Protein AF-A0A5S3SA05-F1 (afdb_monomer)

Solvent-accessible surface area (backbone atoms only — not comparable to full-atom values): 7634 Å² total; per-residue (Å²): 113,67,65,76,42,22,39,73,55,54,68,74,44,76,98,72,87,87,80,88,58,98,40,48,72,53,32,46,53,50,32,75,77,36,85,98,54,78,54,80,60,55,64,68,61,34,48,77,72,74,44,82,80,89,75,78,87,54,50,74,56,88,89,75,81,85,89,84,82,88,87,70,98,61,91,76,93,72,65,88,89,54,94,79,84,87,87,84,88,86,86,71,66,99,53,92,62,35,69,58,63,67,50,49,73,80,71,113

Secondary structure (DSSP, 8-state):
-HHHHTHHHHTTSSS------SSHHHHHHHHHHSTT----S-HHHHHHTT---S-----S-S----------SSPPP--TTS-----------SSTTHHHHHHHTTT-

pLDDT: mean 91.67, std 4.03, range [65.5, 97.19]

Structure (mmCIF, N/CA/C/O backbone):
data_AF-A0A5S3SA05-F1
#
_entry.id   AF-A0A5S3SA05-F1
#
loop_
_atom_site.group_PDB
_atom_site.id
_atom_site.type_symbol
_atom_site.label_atom_id
_atom_site.label_alt_id
_atom_site.label_comp_id
_atom_site.label_asym_id
_atom_site.label_entity_id
_atom_site.label_seq_id
_atom_site.pdbx_PDB_ins_code
_atom_site.Cartn_x
_atom_site.Cartn_y
_atom_site.Cartn_z
_atom_site.occupancy
_atom_site.B_iso_or_equiv
_atom_site.auth_seq_id
_atom_site.auth_comp_id
_atom_site.auth_asym_id
_atom_site.auth_atom_id
_atom_site.pdbx_PDB_model_num
ATOM 1 N N . GLN A 1 1 ? 12.121 -4.616 -0.022 1.00 76.06 1 GLN A N 1
ATOM 2 C CA . GLN A 1 1 ? 10.777 -5.237 -0.148 1.00 76.06 1 GLN A CA 1
ATOM 3 C C . GLN A 1 1 ? 10.407 -5.616 -1.593 1.00 76.06 1 GLN A C 1
ATOM 5 O O . GLN A 1 1 ? 9.980 -6.753 -1.771 1.00 76.06 1 GLN A O 1
ATOM 10 N N . PRO A 1 2 ? 10.581 -4.757 -2.625 1.00 86.69 2 PRO A N 1
ATOM 11 C CA . PRO A 1 2 ? 10.122 -5.059 -3.993 1.00 86.69 2 PRO A CA 1
ATOM 12 C C . PRO A 1 2 ? 10.722 -6.333 -4.608 1.00 86.69 2 PRO A C 1
ATOM 14 O O . PRO A 1 2 ? 9.983 -7.120 -5.190 1.00 86.69 2 PRO A O 1
ATOM 17 N N . PHE A 1 3 ? 12.020 -6.592 -4.400 1.00 89.94 3 PHE A N 1
ATOM 18 C CA . PHE A 1 3 ? 12.685 -7.810 -4.887 1.00 89.94 3 PHE A CA 1
ATOM 19 C C . PHE A 1 3 ? 12.030 -9.098 -4.373 1.00 89.94 3 PHE A C 1
ATOM 21 O O . PHE A 1 3 ? 11.737 -9.998 -5.152 1.00 89.94 3 PHE A O 1
ATOM 28 N N . ALA A 1 4 ? 11.716 -9.167 -3.076 1.00 89.75 4 ALA A N 1
ATOM 29 C CA . ALA A 1 4 ? 11.037 -10.325 -2.491 1.00 89.75 4 ALA A CA 1
ATOM 30 C C . ALA A 1 4 ? 9.601 -10.482 -3.017 1.00 89.75 4 ALA A C 1
ATOM 32 O O . ALA A 1 4 ? 9.126 -11.599 -3.210 1.00 89.75 4 ALA A O 1
ATOM 33 N N . GLN A 1 5 ? 8.913 -9.367 -3.281 1.00 90.50 5 GLN A N 1
ATOM 34 C CA . GLN A 1 5 ? 7.568 -9.395 -3.852 1.00 90.50 5 GLN A CA 1
ATOM 35 C C . GLN A 1 5 ? 7.556 -9.767 -5.335 1.00 90.50 5 GLN A C 1
ATOM 37 O O . GLN A 1 5 ? 6.519 -10.224 -5.791 1.00 90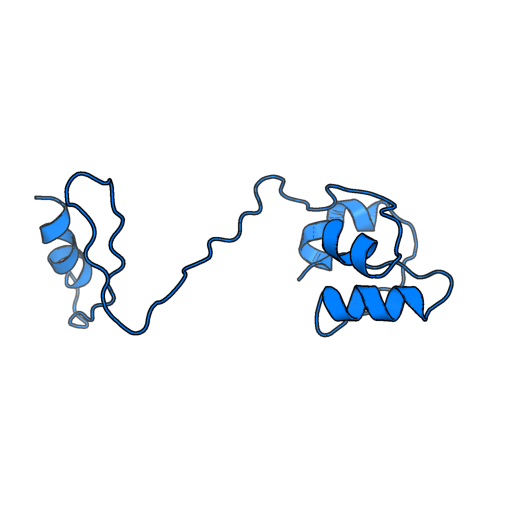.50 5 GLN A O 1
ATOM 42 N N . CYS A 1 6 ? 8.658 -9.612 -6.071 1.00 92.69 6 CYS A N 1
ATOM 4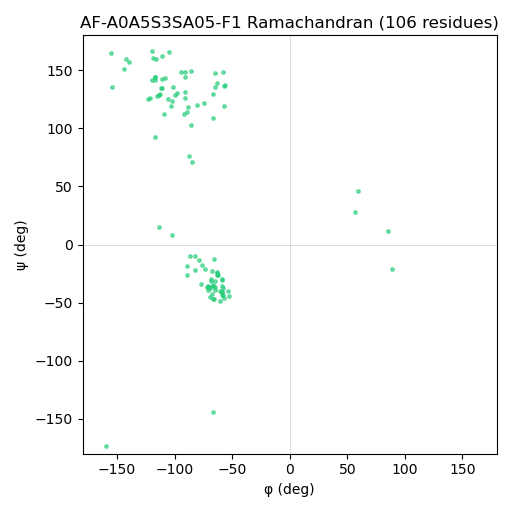3 C CA . CYS A 1 6 ? 8.748 -9.918 -7.507 1.00 92.69 6 CYS A CA 1
ATOM 44 C C . CYS A 1 6 ? 9.691 -11.095 -7.809 1.00 92.69 6 CYS A C 1
ATOM 46 O O . CYS A 1 6 ? 10.105 -11.287 -8.951 1.00 92.69 6 CYS A O 1
ATOM 48 N N . SER A 1 7 ? 10.063 -11.879 -6.794 1.00 92.56 7 SER A N 1
ATOM 49 C CA . SER A 1 7 ? 11.144 -12.864 -6.897 1.00 92.56 7 SER A CA 1
ATOM 50 C C . SER A 1 7 ? 10.926 -13.923 -7.978 1.00 92.56 7 SER A C 1
ATOM 52 O O . SER A 1 7 ? 11.888 -14.289 -8.643 1.00 92.56 7 SER A O 1
ATOM 54 N N . ARG A 1 8 ? 9.686 -14.379 -8.217 1.00 92.44 8 ARG A N 1
ATOM 55 C CA . ARG A 1 8 ? 9.401 -15.388 -9.257 1.00 92.44 8 ARG A CA 1
ATOM 56 C C . ARG A 1 8 ? 9.688 -14.865 -10.659 1.00 92.44 8 ARG A C 1
ATOM 58 O O . ARG A 1 8 ? 10.141 -15.616 -11.511 1.00 92.44 8 ARG A O 1
ATOM 65 N N . PHE A 1 9 ? 9.407 -13.585 -10.895 1.00 92.62 9 PHE A N 1
ATOM 66 C CA . PHE A 1 9 ? 9.723 -12.941 -12.163 1.00 92.62 9 PHE A CA 1
ATOM 67 C C . PHE A 1 9 ? 11.237 -12.783 -12.328 1.00 92.62 9 PHE A C 1
ATOM 69 O O . PHE A 1 9 ? 11.774 -13.117 -13.377 1.00 92.62 9 PHE A O 1
ATOM 76 N N . LEU A 1 10 ? 11.924 -12.337 -11.272 1.00 92.06 10 LEU A N 1
ATOM 77 C CA . LEU A 1 10 ? 13.369 -12.100 -11.296 1.00 92.06 10 LEU A CA 1
ATOM 78 C C . LEU A 1 10 ? 14.185 -13.384 -11.463 1.00 92.06 10 LEU A C 1
ATOM 80 O O . LEU A 1 10 ? 15.178 -13.363 -12.170 1.00 92.06 10 LEU A O 1
ATOM 84 N N . GLN A 1 11 ? 13.746 -14.503 -10.884 1.00 90.50 11 GLN A N 1
ATOM 85 C CA . GLN A 1 11 ? 14.381 -15.815 -11.077 1.00 90.50 11 GLN A CA 1
ATOM 86 C C . GLN A 1 11 ? 14.320 -16.318 -12.526 1.00 90.50 11 GLN A C 1
ATOM 88 O O . GLN A 1 11 ? 15.123 -17.161 -12.909 1.00 90.50 11 GLN A O 1
ATOM 93 N N . GLY A 1 12 ? 13.344 -15.850 -13.314 1.00 89.62 12 GLY A N 1
ATOM 94 C CA . GLY A 1 12 ? 13.240 -16.178 -14.737 1.00 89.62 12 GLY A CA 1
ATOM 95 C C . GLY A 1 12 ? 14.139 -15.318 -15.628 1.00 89.62 12 GLY A C 1
ATOM 96 O O . GLY A 1 12 ? 14.261 -15.594 -16.819 1.00 89.62 12 GLY A O 1
ATOM 97 N N . LEU A 1 13 ? 14.744 -14.273 -15.067 1.00 87.06 13 LEU A N 1
ATOM 98 C CA . LEU A 1 13 ? 15.786 -13.488 -15.710 1.00 87.06 13 LEU A CA 1
ATOM 99 C C . LEU A 1 13 ? 17.135 -14.112 -15.322 1.00 87.06 13 LEU A C 1
ATOM 101 O O . LEU A 1 13 ? 17.245 -14.719 -14.262 1.00 87.06 13 LEU A O 1
ATOM 105 N N . GLY A 1 14 ? 18.126 -14.041 -16.213 1.00 85.12 14 GLY A N 1
ATOM 106 C CA . GLY A 1 14 ? 19.446 -14.643 -15.998 1.00 85.12 14 GLY A CA 1
ATOM 107 C C . GLY A 1 14 ? 20.235 -13.973 -14.868 1.00 85.12 14 GLY A C 1
ATOM 108 O O . GLY A 1 14 ? 19.680 -13.524 -13.869 1.00 85.12 14 GLY A O 1
ATOM 109 N N . GLU A 1 15 ? 21.554 -13.870 -15.015 1.00 85.19 15 GLU A N 1
ATOM 110 C CA . GLU A 1 15 ? 22.350 -13.161 -14.013 1.00 85.19 15 GLU A CA 1
ATOM 111 C C . GLU A 1 15 ? 22.018 -11.662 -14.012 1.00 85.19 15 GLU A C 1
ATOM 113 O O . GLU A 1 15 ? 22.341 -10.927 -14.945 1.00 85.19 15 GLU A O 1
ATOM 118 N N . LEU A 1 16 ? 21.335 -11.223 -12.953 1.00 88.19 16 LEU A N 1
ATOM 119 C CA . LEU A 1 16 ? 21.013 -9.830 -12.679 1.00 88.19 16 LEU A CA 1
ATOM 120 C C . LEU A 1 16 ? 21.792 -9.349 -11.460 1.00 88.19 16 LEU A C 1
ATOM 122 O O . LEU A 1 16 ? 21.789 -9.992 -10.409 1.00 88.19 16 LEU A O 1
ATOM 126 N N . GLN A 1 17 ? 22.379 -8.162 -11.565 1.00 89.31 17 GLN A N 1
ATOM 127 C CA . GLN A 1 17 ? 22.880 -7.449 -10.400 1.00 89.31 17 GLN A CA 1
ATOM 128 C C . GLN A 1 17 ? 21.712 -6.739 -9.707 1.00 89.31 17 GLN A C 1
ATOM 130 O O . GLN A 1 17 ? 21.037 -5.898 -10.298 1.00 89.31 17 GLN A O 1
ATOM 135 N N . HIS A 1 18 ? 21.459 -7.080 -8.444 1.00 89.88 18 HIS A N 1
ATOM 136 C CA . HIS A 1 18 ? 20.458 -6.387 -7.639 1.00 89.88 18 HIS A CA 1
ATOM 137 C C . HIS A 1 18 ? 21.083 -5.191 -6.924 1.00 89.88 18 HIS A C 1
ATOM 139 O O . HIS A 1 18 ? 21.940 -5.361 -6.059 1.00 89.88 18 HIS A O 1
ATOM 145 N N . GLU A 1 19 ? 20.594 -3.995 -7.233 1.00 90.00 19 GLU A N 1
ATOM 146 C CA . GLU A 1 19 ? 20.954 -2.770 -6.527 1.00 90.00 19 GLU A CA 1
ATOM 147 C C . GLU A 1 19 ? 19.798 -2.320 -5.627 1.00 90.00 19 GLU A C 1
ATOM 149 O O . GLU A 1 19 ? 18.648 -2.197 -6.054 1.00 90.00 19 GLU A O 1
ATOM 154 N N . THR A 1 20 ? 20.079 -2.131 -4.339 1.00 87.62 20 THR A N 1
ATOM 155 C CA . THR A 1 20 ? 19.078 -1.689 -3.364 1.00 87.62 20 THR A CA 1
ATOM 156 C C . THR A 1 20 ? 19.061 -0.173 -3.260 1.00 87.62 20 THR A C 1
ATOM 158 O O . THR A 1 20 ? 20.097 0.437 -3.024 1.00 87.62 20 THR A O 1
ATOM 161 N N . CYS A 1 21 ? 17.870 0.419 -3.337 1.00 88.44 21 CYS A N 1
ATOM 162 C CA . CYS A 1 21 ? 17.660 1.856 -3.170 1.00 88.44 21 CYS A CA 1
ATOM 163 C C . CYS A 1 21 ? 16.748 2.141 -1.969 1.00 88.44 21 CYS A C 1
ATOM 165 O O . CYS A 1 21 ? 15.941 1.293 -1.575 1.00 88.44 21 CYS A O 1
ATOM 167 N N . ASP A 1 22 ? 16.800 3.373 -1.457 1.00 87.88 22 ASP A N 1
ATOM 168 C CA . ASP A 1 22 ? 15.982 3.818 -0.316 1.00 87.88 22 ASP A CA 1
ATOM 169 C C . ASP A 1 22 ? 14.467 3.769 -0.578 1.00 87.88 22 ASP A C 1
ATOM 171 O O . ASP A 1 22 ? 13.661 3.651 0.344 1.00 87.88 22 ASP A O 1
ATOM 175 N N . SER A 1 23 ? 14.045 3.879 -1.841 1.00 89.25 23 SER A N 1
ATOM 176 C CA . SER A 1 23 ? 12.638 3.869 -2.237 1.00 89.25 23 SER A CA 1
ATOM 177 C C . SER A 1 23 ? 12.463 3.413 -3.686 1.00 89.25 23 SER A C 1
ATOM 179 O O . SER A 1 23 ? 13.396 3.428 -4.488 1.00 89.25 23 SER A O 1
ATOM 181 N N . THR A 1 24 ? 11.233 3.063 -4.065 1.00 87.81 24 THR A N 1
ATOM 182 C CA . THR A 1 24 ? 10.902 2.792 -5.475 1.00 87.81 24 THR A CA 1
ATOM 183 C C . THR A 1 24 ? 11.046 4.043 -6.345 1.00 87.81 24 THR A C 1
ATOM 185 O O . THR A 1 24 ? 11.426 3.939 -7.505 1.00 87.81 24 THR A O 1
ATOM 188 N N . SER A 1 25 ? 10.804 5.234 -5.792 1.00 89.12 25 SER A N 1
ATOM 189 C CA . SER A 1 25 ? 10.988 6.503 -6.504 1.00 89.12 25 SER A CA 1
ATOM 190 C C . SER A 1 25 ? 12.461 6.827 -6.767 1.00 89.12 25 SER A C 1
ATOM 192 O O . SER A 1 25 ? 12.777 7.354 -7.831 1.00 89.12 25 SER A O 1
ATOM 194 N N . SER A 1 26 ? 13.367 6.517 -5.833 1.00 91.50 26 SER A N 1
ATOM 195 C CA . SER A 1 26 ? 14.810 6.694 -6.054 1.00 91.50 26 SER A CA 1
ATOM 196 C C . SER A 1 26 ? 15.359 5.672 -7.046 1.00 91.50 26 SER A C 1
ATOM 198 O O . SER A 1 26 ? 16.157 6.052 -7.897 1.00 91.50 26 SER A O 1
ATOM 200 N N . ALA A 1 27 ? 14.852 4.434 -7.031 1.00 93.31 27 ALA A N 1
ATOM 201 C CA . ALA A 1 27 ? 15.189 3.433 -8.045 1.00 93.31 27 ALA A CA 1
ATOM 202 C C . ALA A 1 27 ? 14.828 3.902 -9.468 1.00 93.31 27 ALA A C 1
ATOM 204 O O . ALA A 1 27 ? 15.635 3.771 -10.380 1.00 93.31 27 ALA A O 1
ATOM 205 N N . LEU A 1 28 ? 13.648 4.510 -9.661 1.00 94.56 28 LEU A N 1
ATOM 206 C CA . LEU A 1 28 ? 13.253 5.064 -10.965 1.00 94.56 28 LEU A CA 1
ATOM 207 C C . LEU A 1 28 ? 14.206 6.170 -11.448 1.00 94.56 28 LEU A C 1
ATOM 209 O O . LEU A 1 28 ? 14.527 6.221 -12.627 1.00 94.56 28 LEU A O 1
ATOM 213 N N . LYS A 1 29 ? 14.673 7.046 -10.551 1.00 92.25 29 LYS A N 1
ATOM 214 C CA . LYS A 1 29 ? 15.647 8.091 -10.909 1.00 92.25 29 LYS A CA 1
ATOM 215 C C . LYS A 1 29 ? 17.004 7.501 -11.285 1.00 92.25 29 LYS A C 1
ATOM 217 O O . LYS A 1 29 ? 17.545 7.854 -12.322 1.00 92.25 29 LYS A O 1
ATOM 222 N N . SER A 1 30 ? 17.508 6.567 -10.481 1.00 92.44 30 SER A N 1
ATOM 223 C CA . SER A 1 30 ? 18.770 5.871 -10.757 1.00 92.44 30 SER A CA 1
ATOM 224 C C . SER A 1 30 ? 18.740 5.153 -12.113 1.00 92.44 30 SER A C 1
ATOM 226 O O . SER A 1 30 ? 19.715 5.218 -12.863 1.00 92.44 30 SER A O 1
ATOM 228 N N . ALA A 1 31 ? 17.592 4.574 -12.486 1.00 93.44 31 ALA A N 1
ATOM 229 C CA . ALA A 1 31 ? 17.435 3.904 -13.772 1.00 93.44 31 ALA A CA 1
ATOM 230 C C . ALA A 1 31 ? 17.494 4.838 -14.997 1.00 93.44 31 ALA A C 1
ATOM 232 O O . ALA A 1 31 ? 17.799 4.383 -16.095 1.00 93.44 31 ALA A O 1
ATOM 233 N N . LEU A 1 32 ? 17.216 6.136 -14.833 1.00 92.50 32 LEU A N 1
ATOM 234 C CA . LEU A 1 32 ? 17.370 7.126 -15.909 1.00 92.50 32 LEU A CA 1
ATOM 235 C C . LEU A 1 32 ? 18.831 7.514 -16.137 1.00 92.50 32 LEU A C 1
ATOM 237 O O . LEU A 1 32 ? 19.224 7.820 -17.259 1.00 92.50 32 LEU A O 1
ATOM 241 N N . GLU A 1 33 ? 19.619 7.535 -15.067 1.00 92.00 33 GLU A N 1
ATOM 242 C CA . GLU A 1 33 ? 21.009 7.995 -15.085 1.00 92.00 33 GLU A CA 1
ATOM 243 C C . GLU A 1 33 ? 21.991 6.859 -15.399 1.00 92.00 33 GLU A C 1
ATOM 245 O O . GLU A 1 33 ? 23.123 7.112 -15.810 1.00 92.00 33 GLU A O 1
ATOM 250 N N . THR A 1 34 ? 21.553 5.606 -15.245 1.00 92.38 34 THR A N 1
ATOM 251 C CA . THR A 1 34 ? 22.402 4.419 -15.375 1.00 92.38 34 THR A CA 1
ATOM 252 C C . THR A 1 34 ? 22.058 3.636 -16.645 1.00 92.38 34 THR A C 1
ATOM 254 O O . THR A 1 34 ? 20.985 3.029 -16.723 1.00 92.38 34 THR A O 1
ATOM 257 N N . PRO A 1 35 ? 22.954 3.582 -17.646 1.00 91.00 35 PRO A N 1
ATOM 258 C CA . PRO A 1 35 ? 22.750 2.757 -18.834 1.00 91.00 35 PRO A CA 1
ATOM 259 C C . PRO A 1 35 ? 22.571 1.272 -18.487 1.00 91.00 35 PRO A C 1
ATOM 261 O O . PRO A 1 35 ? 23.179 0.772 -17.545 1.00 91.00 35 PRO A O 1
ATOM 264 N N . ASN A 1 36 ? 21.775 0.552 -19.285 1.00 90.62 36 ASN A N 1
ATOM 265 C CA . ASN A 1 36 ? 21.496 -0.885 -19.116 1.00 90.62 36 ASN A CA 1
ATOM 266 C C . ASN A 1 36 ? 20.917 -1.271 -17.744 1.00 90.62 36 ASN A C 1
ATOM 268 O O . ASN A 1 36 ? 21.090 -2.401 -17.289 1.00 90.62 36 ASN A O 1
ATOM 272 N N . SER A 1 37 ? 20.212 -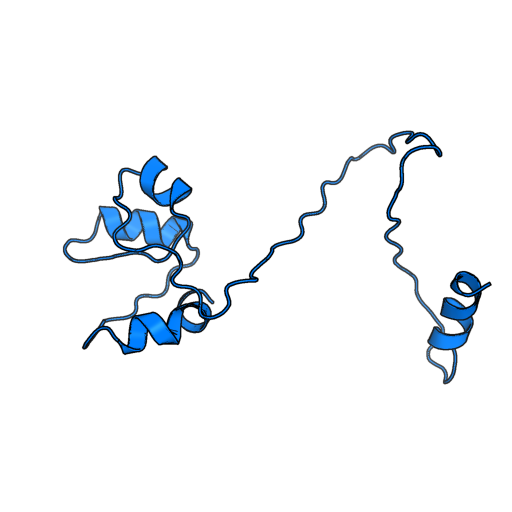0.348 -17.093 1.00 93.69 37 SER A N 1
ATOM 273 C CA . SER A 1 37 ? 19.541 -0.596 -15.823 1.00 93.69 37 SER A CA 1
ATOM 274 C C . SER A 1 37 ? 18.018 -0.589 -15.978 1.00 93.69 37 SER A C 1
ATOM 276 O O . SER A 1 37 ? 17.461 -0.114 -16.969 1.00 93.69 37 SER A O 1
ATOM 278 N N . ALA A 1 38 ? 17.331 -1.153 -14.988 1.00 93.69 38 ALA A N 1
ATOM 279 C CA . ALA A 1 38 ? 15.880 -1.130 -14.895 1.00 93.69 38 ALA A CA 1
ATOM 280 C C . ALA A 1 38 ? 15.458 -1.015 -13.430 1.00 93.69 38 ALA A C 1
ATOM 282 O O . ALA A 1 38 ? 16.139 -1.504 -12.529 1.00 93.69 38 ALA A O 1
ATOM 283 N N . ALA A 1 39 ? 14.295 -0.413 -13.194 1.00 95.12 39 ALA A N 1
ATOM 284 C CA . ALA A 1 39 ? 13.745 -0.236 -11.857 1.00 95.12 39 ALA A CA 1
ATOM 285 C C . ALA A 1 39 ? 12.392 -0.933 -11.700 1.00 95.12 39 ALA A C 1
ATOM 287 O O . ALA A 1 39 ? 11.535 -0.900 -12.585 1.00 95.12 39 ALA A O 1
ATOM 288 N N . ILE A 1 40 ? 12.171 -1.519 -10.522 1.00 94.00 40 ILE A N 1
ATOM 289 C CA . ILE A 1 40 ? 10.864 -2.038 -10.108 1.00 94.00 40 ILE A CA 1
ATOM 290 C C . ILE A 1 40 ? 10.130 -0.924 -9.362 1.00 94.00 40 ILE A C 1
ATOM 292 O O . ILE A 1 40 ? 10.508 -0.542 -8.252 1.00 94.00 40 ILE A O 1
ATOM 296 N N . GLY A 1 41 ? 9.049 -0.420 -9.949 1.00 92.38 41 GLY A N 1
ATOM 297 C CA . GLY A 1 41 ? 8.266 0.665 -9.371 1.00 92.38 41 GLY A C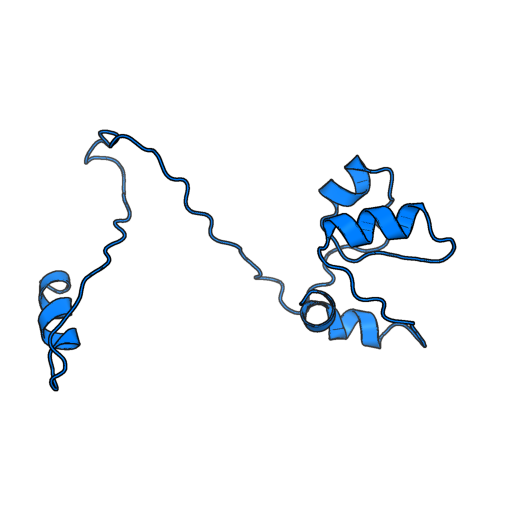A 1
ATOM 298 C C . GLY A 1 41 ? 6.854 0.749 -9.937 1.00 92.38 41 GLY A C 1
ATOM 299 O O . GLY A 1 41 ? 6.404 -0.111 -10.693 1.00 92.38 41 GLY A O 1
ATOM 300 N N . SER A 1 42 ? 6.136 1.805 -9.553 1.00 91.62 42 SER A N 1
ATOM 301 C CA . SER A 1 42 ? 4.819 2.092 -10.122 1.00 91.62 42 SER A CA 1
ATOM 302 C C . SER A 1 42 ? 4.953 2.468 -11.598 1.00 91.62 42 SER A C 1
ATOM 304 O O . SER A 1 42 ? 5.704 3.381 -11.938 1.00 91.62 42 SER A O 1
ATOM 306 N N . ALA A 1 43 ? 4.165 1.817 -12.458 1.00 92.38 43 ALA A N 1
ATOM 307 C CA . ALA A 1 43 ? 4.090 2.123 -13.886 1.00 92.38 43 ALA A CA 1
ATOM 308 C C . ALA A 1 43 ? 3.779 3.606 -14.149 1.00 92.38 43 ALA A C 1
ATOM 310 O O . ALA A 1 43 ? 4.365 4.218 -15.038 1.00 92.38 43 ALA A O 1
ATOM 311 N N . GLN A 1 44 ? 2.886 4.199 -13.349 1.00 92.62 44 GLN A N 1
ATOM 312 C CA . GLN A 1 44 ? 2.545 5.614 -13.471 1.00 92.62 44 GLN A CA 1
ATOM 313 C C . GLN A 1 44 ? 3.722 6.514 -13.081 1.00 92.62 44 GLN A C 1
ATOM 315 O O . GLN A 1 44 ? 3.997 7.495 -13.763 1.00 92.62 44 GLN A O 1
ATOM 320 N N . ALA A 1 45 ? 4.432 6.172 -12.001 1.00 91.75 45 ALA A N 1
ATOM 321 C CA . ALA A 1 45 ? 5.587 6.945 -11.555 1.00 91.75 45 ALA A CA 1
ATOM 322 C C . ALA A 1 45 ? 6.732 6.892 -12.577 1.00 91.75 45 ALA A C 1
ATOM 324 O O . ALA A 1 45 ? 7.342 7.923 -12.835 1.00 91.75 45 ALA A O 1
ATOM 325 N N . GLY A 1 46 ? 6.971 5.730 -13.198 1.00 92.69 46 GLY A N 1
ATOM 326 C CA . GLY A 1 46 ? 7.961 5.573 -14.268 1.00 92.69 46 GLY A CA 1
ATOM 327 C C . GLY A 1 46 ? 7.658 6.452 -15.482 1.00 92.69 46 GLY A C 1
ATOM 328 O O . GLY A 1 46 ? 8.512 7.224 -15.909 1.00 92.69 46 GLY A O 1
ATOM 329 N N . LYS A 1 47 ? 6.411 6.434 -15.969 1.00 92.69 47 LYS A N 1
ATOM 330 C CA . LYS A 1 47 ? 5.990 7.299 -17.085 1.00 92.69 47 LYS A CA 1
ATOM 331 C C . LYS A 1 47 ? 6.175 8.786 -16.782 1.00 92.69 47 LYS A C 1
ATOM 333 O O . LYS A 1 47 ? 6.628 9.530 -17.643 1.00 92.69 47 LYS A O 1
ATOM 338 N N . ASN A 1 48 ? 5.865 9.214 -15.556 1.00 92.06 48 ASN A N 1
ATOM 339 C CA . ASN A 1 48 ? 6.013 10.613 -15.145 1.0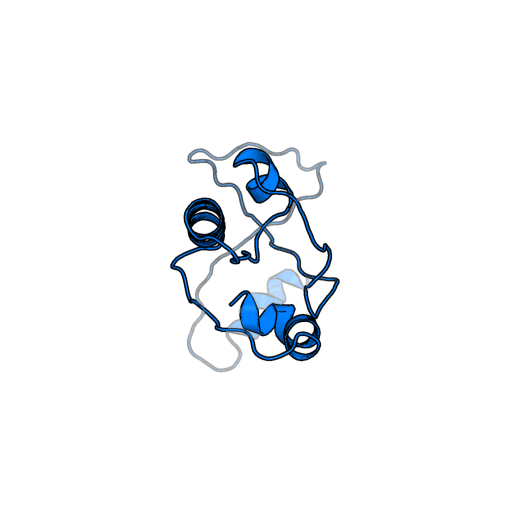0 92.06 48 ASN A CA 1
ATOM 340 C C . ASN A 1 48 ? 7.472 11.100 -15.166 1.00 92.06 48 ASN A C 1
ATOM 342 O O . ASN A 1 48 ? 7.697 12.303 -15.254 1.00 92.06 48 ASN A O 1
ATOM 346 N N . VAL A 1 49 ? 8.445 10.191 -15.069 1.00 90.38 49 VAL A N 1
ATOM 347 C CA . VAL A 1 49 ? 9.877 10.517 -15.136 1.00 90.38 49 VAL A CA 1
ATOM 348 C C . VAL A 1 49 ? 10.499 10.189 -16.500 1.00 90.38 49 VAL A C 1
ATOM 350 O O . VAL A 1 49 ? 11.708 10.296 -16.654 1.00 90.38 49 VAL A O 1
ATOM 353 N N . GLY A 1 50 ? 9.691 9.816 -17.498 1.00 91.00 50 GLY A N 1
ATOM 354 C CA . GLY A 1 50 ? 10.158 9.531 -18.859 1.00 91.00 50 GLY A CA 1
ATOM 355 C C . GLY A 1 50 ? 10.655 8.101 -19.092 1.00 91.00 50 GLY A C 1
ATOM 356 O O . GLY A 1 50 ? 11.241 7.834 -20.135 1.00 91.00 50 GLY A O 1
ATOM 357 N N . LEU A 1 51 ? 10.415 7.176 -18.158 1.00 94.25 51 LEU A N 1
ATOM 358 C CA . LEU A 1 51 ? 10.726 5.756 -18.340 1.00 94.25 51 LEU A CA 1
ATOM 359 C C . LEU A 1 51 ? 9.594 5.010 -19.055 1.00 94.25 51 LEU A C 1
ATOM 361 O O . LEU A 1 51 ? 8.406 5.289 -18.864 1.00 94.25 51 LEU A O 1
ATOM 365 N N . GLU A 1 52 ? 9.973 3.986 -19.815 1.00 94.62 52 GLU A N 1
ATOM 366 C CA . GLU A 1 52 ? 9.048 3.046 -20.441 1.00 94.62 52 GLU A CA 1
ATOM 367 C C . GLU A 1 52 ? 8.776 1.834 -19.535 1.00 94.62 52 GLU A C 1
ATOM 369 O O . GLU A 1 52 ? 9.648 1.335 -18.823 1.00 94.62 52 GLU A O 1
ATOM 374 N N . VAL A 1 53 ? 7.539 1.333 -19.562 1.00 95.12 53 VAL A N 1
ATOM 375 C CA . VAL A 1 53 ? 7.161 0.132 -18.811 1.00 95.12 53 VAL A CA 1
ATOM 376 C C . VAL A 1 53 ? 7.475 -1.112 -19.638 1.00 95.12 53 VAL A C 1
ATOM 378 O O . VAL A 1 53 ? 6.702 -1.486 -20.512 1.00 95.12 53 VAL A O 1
ATOM 381 N N . ILE A 1 54 ? 8.567 -1.795 -19.296 1.00 93.75 54 ILE A N 1
ATOM 382 C CA . ILE A 1 54 ? 9.014 -3.020 -19.984 1.00 93.75 54 ILE A CA 1
ATOM 383 C C . ILE A 1 54 ? 8.082 -4.209 -19.686 1.00 93.75 54 ILE A C 1
ATOM 385 O O . ILE A 1 54 ? 7.778 -5.028 -20.553 1.00 93.75 54 ILE A O 1
ATOM 389 N N . LYS A 1 55 ? 7.612 -4.330 -18.438 1.00 93.25 55 LYS A N 1
ATOM 390 C CA . LYS A 1 55 ? 6.729 -5.420 -18.007 1.00 93.25 55 LYS A CA 1
ATOM 391 C C . LYS A 1 55 ? 5.879 -4.998 -16.809 1.00 93.25 55 LYS A C 1
ATOM 393 O O . LYS A 1 55 ? 6.379 -4.411 -15.856 1.00 93.25 55 LYS A O 1
ATOM 398 N N . ALA A 1 56 ? 4.591 -5.330 -16.852 1.00 92.94 56 ALA A N 1
ATOM 399 C CA . ALA A 1 56 ? 3.637 -5.081 -15.773 1.00 92.94 56 ALA A CA 1
ATOM 400 C C . ALA A 1 56 ? 3.298 -6.366 -14.997 1.00 92.94 56 ALA A C 1
ATOM 402 O O . ALA A 1 56 ? 3.534 -7.474 -15.479 1.00 92.94 56 ALA A O 1
ATOM 403 N N . ASN A 1 57 ? 2.681 -6.201 -13.820 1.00 91.56 57 ASN A N 1
ATOM 404 C CA . ASN A 1 57 ? 2.180 -7.289 -12.969 1.00 91.56 57 ASN A CA 1
ATOM 405 C C . ASN A 1 57 ? 3.271 -8.278 -12.514 1.00 91.56 57 ASN A C 1
ATOM 407 O O . ASN A 1 57 ? 3.088 -9.490 -12.573 1.00 91.56 57 ASN A O 1
ATOM 411 N N . LEU A 1 58 ? 4.409 -7.743 -12.054 1.00 92.75 58 LEU A N 1
ATOM 412 C CA . LEU A 1 58 ? 5.574 -8.525 -11.609 1.00 92.75 58 LEU A CA 1
ATOM 413 C C . LEU A 1 58 ? 5.401 -9.170 -10.227 1.00 92.75 58 LEU A C 1
ATOM 415 O O . LEU A 1 58 ? 6.160 -10.066 -9.865 1.00 92.75 58 LEU A O 1
ATOM 419 N N . ALA A 1 59 ? 4.441 -8.686 -9.436 1.00 92.12 59 ALA A N 1
ATOM 420 C CA . ALA A 1 59 ? 4.243 -9.139 -8.070 1.00 92.12 59 ALA A CA 1
ATOM 421 C C . ALA A 1 59 ? 3.818 -10.617 -8.023 1.00 92.12 59 ALA A C 1
ATOM 423 O O . ALA A 1 59 ? 2.916 -11.060 -8.730 1.00 92.12 59 ALA A O 1
ATOM 424 N N . ASN A 1 60 ? 4.432 -11.368 -7.114 1.00 92.56 60 ASN A N 1
ATOM 425 C CA . ASN A 1 60 ? 4.161 -12.774 -6.838 1.00 92.56 60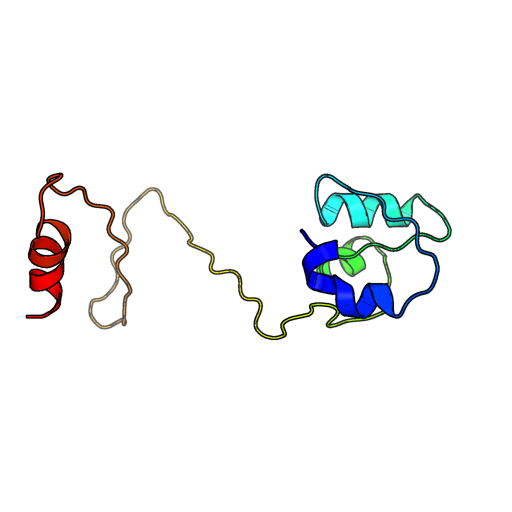 ASN A CA 1
ATOM 426 C C . ASN A 1 60 ? 2.699 -13.017 -6.430 1.00 92.56 60 ASN A C 1
ATOM 428 O O . ASN A 1 60 ? 2.168 -14.105 -6.664 1.00 92.56 60 ASN A O 1
ATOM 432 N N . GLN A 1 61 ? 2.071 -12.029 -5.786 1.00 90.44 61 GLN A N 1
ATOM 433 C CA . GLN A 1 61 ? 0.667 -12.043 -5.383 1.00 90.44 61 GLN A CA 1
ATOM 434 C C . GLN A 1 61 ? -0.095 -10.975 -6.165 1.00 90.44 61 GLN A C 1
ATOM 436 O O . GLN A 1 61 ? 0.312 -9.815 -6.189 1.00 90.44 61 GLN A O 1
ATOM 441 N N . LYS A 1 62 ? -1.210 -11.375 -6.785 1.00 85.12 62 LYS A N 1
ATOM 442 C CA . LYS A 1 62 ? -2.076 -10.465 -7.550 1.00 85.12 62 LYS A CA 1
ATOM 443 C C . LYS A 1 62 ? -2.865 -9.522 -6.638 1.00 85.12 62 LYS A C 1
ATOM 445 O O . LYS A 1 62 ? -3.020 -8.352 -6.957 1.00 85.12 62 LYS A O 1
ATOM 450 N N . GLU A 1 63 ? -3.300 -10.025 -5.486 1.00 88.50 63 GLU A N 1
ATOM 451 C CA . GLU A 1 63 ? -4.052 -9.265 -4.485 1.00 88.50 63 GLU A CA 1
ATOM 452 C C . GLU A 1 63 ? -3.093 -8.556 -3.518 1.00 88.50 63 GLU A C 1
ATOM 454 O O . GLU A 1 63 ? -2.868 -9.008 -2.397 1.00 88.50 63 GLU A O 1
ATOM 459 N N . ASN A 1 64 ? -2.485 -7.458 -3.968 1.00 85.19 64 ASN A N 1
ATOM 460 C CA . ASN A 1 64 ? -1.586 -6.635 -3.159 1.00 85.19 64 ASN A CA 1
ATOM 461 C C . ASN A 1 64 ? -2.178 -5.232 -2.987 1.00 85.19 64 ASN A C 1
ATOM 463 O O . ASN A 1 64 ? -1.993 -4.357 -3.834 1.00 85.19 64 ASN A O 1
ATOM 467 N N . HIS A 1 65 ? -2.922 -5.041 -1.897 1.00 88.81 65 HIS A N 1
ATOM 468 C CA . HIS A 1 65 ? -3.669 -3.814 -1.631 1.00 88.81 65 HIS A CA 1
ATOM 469 C C . HIS A 1 65 ? -3.074 -3.041 -0.462 1.00 88.81 65 HIS A C 1
ATOM 471 O O . HIS A 1 65 ? -2.833 -3.593 0.612 1.00 88.81 65 HIS A O 1
ATOM 477 N N . SER A 1 66 ? -2.938 -1.731 -0.642 1.00 88.56 66 SER A N 1
ATOM 478 C CA . SER A 1 66 ? -2.566 -0.804 0.425 1.00 88.56 66 SER A CA 1
ATOM 479 C C . SER A 1 66 ? -3.800 -0.049 0.901 1.00 88.56 66 SER A C 1
ATOM 481 O O . SER A 1 66 ? -4.423 0.688 0.135 1.00 88.56 66 SER A O 1
ATOM 483 N N . ARG A 1 67 ? -4.155 -0.202 2.180 1.00 94.62 67 ARG A N 1
ATOM 484 C CA . ARG A 1 67 ? -5.237 0.570 2.799 1.00 94.62 67 ARG A CA 1
ATOM 485 C C . ARG A 1 67 ? -4.681 1.862 3.394 1.00 94.62 67 ARG A C 1
ATOM 487 O O . ARG A 1 67 ? -3.942 1.821 4.371 1.00 94.62 67 ARG A O 1
ATOM 494 N N . PHE A 1 68 ? -5.089 2.999 2.840 1.00 94.19 68 PHE A N 1
ATOM 495 C CA . PHE A 1 68 ? -4.754 4.326 3.361 1.00 94.19 68 PHE A CA 1
ATOM 496 C C . PHE A 1 68 ? -5.857 4.851 4.288 1.00 94.19 68 PHE A C 1
ATOM 498 O O . PHE A 1 68 ? -7.037 4.545 4.105 1.00 94.19 68 PHE A O 1
ATOM 505 N N . ILE A 1 69 ? -5.471 5.649 5.286 1.00 94.12 69 ILE A N 1
ATOM 506 C CA . ILE A 1 69 ? -6.386 6.378 6.173 1.00 94.12 69 ILE A CA 1
ATOM 507 C C . ILE A 1 69 ? -6.032 7.861 6.063 1.00 94.12 69 ILE A C 1
ATOM 509 O O . ILE A 1 69 ? -4.877 8.236 6.254 1.00 94.12 69 ILE A O 1
ATOM 513 N N . VAL A 1 70 ? -7.021 8.694 5.736 1.00 93.12 70 VAL A N 1
ATOM 514 C CA . VAL A 1 70 ? -6.866 10.152 5.652 1.00 93.12 70 VAL A CA 1
ATOM 515 C C . VAL A 1 70 ? -7.362 10.770 6.953 1.00 93.12 70 VAL A C 1
ATOM 517 O O . VAL A 1 70 ? -8.460 10.455 7.409 1.00 93.12 70 VAL A O 1
ATOM 520 N N . PHE A 1 71 ? -6.560 11.653 7.546 1.00 92.19 71 PHE A N 1
ATOM 521 C CA . PHE A 1 71 ? -6.876 12.309 8.813 1.00 92.19 71 PHE A CA 1
ATOM 522 C C . PHE A 1 71 ? -7.217 13.786 8.608 1.00 92.19 71 PHE A C 1
ATOM 524 O O . PHE A 1 71 ? -6.591 14.475 7.803 1.00 92.19 71 PHE A O 1
ATOM 531 N N . ALA A 1 72 ? -8.170 14.284 9.394 1.00 93.88 72 ALA A N 1
ATOM 532 C CA . ALA A 1 72 ? -8.490 15.702 9.509 1.00 93.88 72 ALA A CA 1
ATOM 533 C C . ALA A 1 72 ? -8.228 16.172 10.946 1.00 93.88 72 ALA A C 1
ATOM 535 O O . ALA A 1 72 ? -8.477 15.438 11.899 1.00 93.88 72 ALA A O 1
ATOM 536 N N . ARG A 1 73 ? -7.745 17.412 11.116 1.00 95.94 73 ARG A N 1
ATOM 537 C CA . ARG A 1 73 ? -7.496 17.982 12.456 1.00 95.94 73 ARG A CA 1
ATOM 538 C C . ARG A 1 73 ? -8.777 18.249 13.244 1.00 95.94 73 ARG A C 1
ATOM 540 O O . ARG A 1 73 ? -8.744 18.255 14.468 1.00 95.94 73 ARG A O 1
ATOM 547 N N . LYS A 1 74 ? -9.874 18.544 12.545 1.00 96.19 74 LYS A N 1
ATOM 548 C CA . LYS A 1 74 ? -11.184 18.820 13.140 1.00 96.19 74 LYS A CA 1
ATOM 549 C C . LYS A 1 74 ? -12.141 17.678 12.805 1.00 96.19 74 LYS A C 1
ATOM 551 O O . LYS A 1 74 ? -12.076 17.174 11.681 1.00 96.19 74 LYS A O 1
ATOM 556 N N . PRO A 1 75 ? -13.025 17.290 13.740 1.00 91.75 75 PRO A N 1
ATOM 557 C CA . PRO A 1 75 ? -14.037 16.286 13.464 1.00 91.75 75 PRO A CA 1
ATOM 558 C C . PRO A 1 75 ? -14.983 16.789 12.373 1.00 91.75 75 PRO A C 1
ATOM 560 O O . PRO A 1 75 ? -15.380 17.955 12.362 1.00 91.75 75 PRO A O 1
ATOM 563 N N . LEU A 1 76 ? -15.339 15.891 11.462 1.00 88.94 76 LEU A N 1
ATOM 564 C CA . LEU A 1 76 ? -16.364 16.124 10.456 1.00 88.94 76 LEU A CA 1
ATOM 565 C C . LEU A 1 76 ? -17.643 15.431 10.912 1.00 88.94 76 LEU A C 1
ATOM 567 O O . LEU A 1 76 ? -17.603 14.287 11.361 1.00 88.94 76 LEU A O 1
ATOM 571 N N . GLN A 1 77 ? -18.771 16.126 10.790 1.00 89.38 77 GLN A N 1
ATOM 572 C CA . GLN A 1 77 ? -20.073 15.506 10.992 1.00 89.38 77 GLN A CA 1
ATOM 573 C C . GLN A 1 77 ? -20.390 14.642 9.776 1.00 89.38 77 GLN A C 1
ATOM 575 O O . GLN A 1 77 ? -20.412 15.131 8.646 1.00 89.38 77 GLN A O 1
ATOM 580 N N . VAL A 1 78 ? -20.609 13.352 10.012 1.00 88.62 78 VAL A N 1
ATOM 581 C CA . VAL A 1 78 ? -20.985 12.385 8.980 1.00 88.62 78 VAL A CA 1
ATOM 582 C C . VAL A 1 78 ? -22.413 11.947 9.267 1.00 88.62 78 VAL A C 1
ATOM 584 O O . VAL A 1 78 ? -22.737 11.595 10.398 1.00 88.62 78 VAL A O 1
ATOM 587 N N . SER A 1 79 ? -23.274 11.996 8.250 1.00 91.75 79 SER A N 1
ATOM 588 C CA . SER A 1 79 ? -24.660 11.539 8.374 1.00 91.75 79 SER A CA 1
ATOM 589 C C . SER A 1 79 ? -24.710 10.076 8.817 1.00 91.75 79 SER A C 1
ATOM 591 O O . SER A 1 79 ? -23.999 9.233 8.269 1.00 91.75 79 SER A O 1
ATOM 593 N N . THR A 1 80 ? -25.604 9.762 9.754 1.00 90.12 80 THR A N 1
ATOM 594 C CA . THR A 1 80 ? -25.845 8.392 10.238 1.00 90.12 80 THR A CA 1
ATOM 595 C C . THR A 1 80 ? -26.436 7.471 9.170 1.00 90.12 80 THR A C 1
ATOM 597 O O . THR A 1 80 ? -26.445 6.258 9.347 1.00 90.12 80 THR A O 1
ATOM 600 N N . GLN A 1 81 ? -26.902 8.027 8.048 1.00 94.12 81 GLN A N 1
ATOM 601 C CA . GLN A 1 81 ? -27.405 7.264 6.904 1.00 94.12 81 GLN A CA 1
ATOM 602 C C . GLN A 1 81 ? -26.281 6.683 6.031 1.00 94.12 81 GLN A C 1
ATOM 604 O O . GLN A 1 81 ? -26.542 5.845 5.172 1.00 94.12 81 GLN A O 1
ATOM 609 N N . ILE A 1 82 ? -25.036 7.129 6.222 1.00 93.25 82 ILE A N 1
ATOM 610 C CA . ILE A 1 82 ? -23.883 6.642 5.465 1.00 93.25 82 ILE A CA 1
ATOM 611 C C . ILE A 1 82 ? -23.270 5.463 6.232 1.00 93.25 82 ILE A C 1
ATOM 613 O O . ILE A 1 82 ? -22.923 5.628 7.402 1.00 93.25 82 ILE A O 1
ATOM 617 N N . PRO A 1 83 ? -23.076 4.285 5.608 1.00 93.38 83 PRO A N 1
ATOM 618 C CA . PRO A 1 83 ? -22.312 3.208 6.223 1.00 93.38 83 PRO A CA 1
ATOM 619 C C . PRO A 1 83 ? -20.903 3.687 6.576 1.00 93.38 83 PRO A C 1
ATOM 621 O O . PRO A 1 83 ? -20.128 4.090 5.706 1.00 93.38 83 PRO A O 1
ATOM 624 N N . THR A 1 84 ? -20.564 3.647 7.860 1.00 91.44 84 THR A N 1
ATOM 625 C CA . THR A 1 84 ? -19.266 4.098 8.366 1.00 91.44 84 THR A CA 1
ATOM 626 C C . TH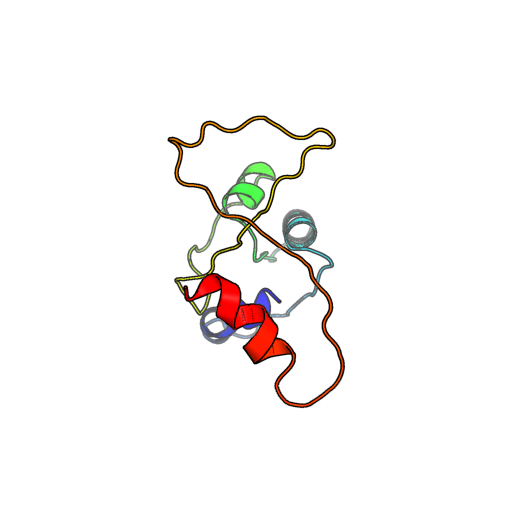R A 1 84 ? -18.483 2.948 8.983 1.00 91.44 84 THR A C 1
ATOM 628 O O . THR A 1 84 ? -19.019 1.901 9.342 1.00 91.44 84 THR A O 1
ATOM 631 N N . LYS A 1 85 ? -17.168 3.140 9.085 1.00 92.62 85 LYS A 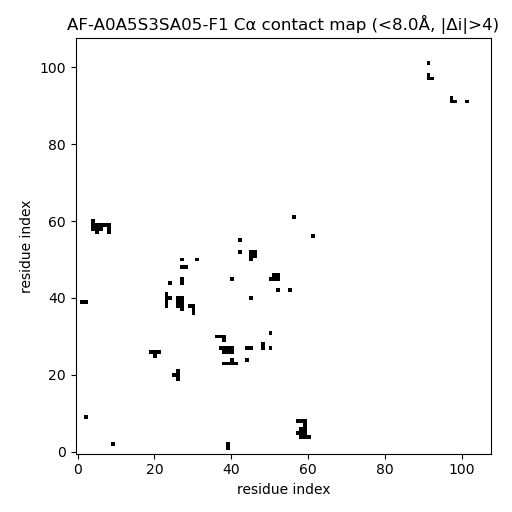N 1
ATOM 632 C CA . LYS A 1 85 ? -16.273 2.254 9.823 1.00 92.62 85 LYS A CA 1
ATOM 633 C C . LYS A 1 85 ? -15.570 3.079 10.890 1.00 92.62 85 LYS A C 1
ATOM 635 O O . LYS A 1 85 ? -14.932 4.076 10.561 1.00 92.62 85 LYS A O 1
ATOM 640 N N . THR A 1 86 ? -15.659 2.633 12.136 1.00 91.31 86 THR A N 1
ATOM 641 C CA . THR A 1 86 ? -15.022 3.283 13.284 1.00 91.31 86 THR A CA 1
ATOM 642 C C . THR A 1 86 ? -13.731 2.555 13.631 1.00 91.31 86 THR A C 1
ATOM 644 O O . THR A 1 86 ? -13.724 1.335 13.785 1.00 91.31 86 THR A O 1
ATOM 647 N N . SER A 1 87 ? -12.634 3.299 13.755 1.00 93.56 87 SER A N 1
ATOM 648 C CA . SER A 1 87 ? -11.364 2.787 14.276 1.00 93.56 87 SER A CA 1
ATOM 649 C C . SER A 1 87 ? -11.204 3.256 15.719 1.00 93.56 87 SER A C 1
ATOM 651 O O . SER A 1 87 ? -11.237 4.459 15.971 1.00 93.56 87 SER A O 1
ATOM 653 N N . LEU A 1 88 ? -11.021 2.321 16.651 1.00 94.06 88 LEU A N 1
ATOM 654 C CA . LEU A 1 88 ? -10.801 2.594 18.071 1.00 94.06 88 LEU A CA 1
ATOM 655 C C . LEU A 1 88 ? -9.419 2.083 18.488 1.00 94.06 88 LEU A C 1
ATOM 657 O O . LEU A 1 88 ? -8.997 1.010 18.061 1.00 94.06 88 LEU A O 1
ATOM 661 N N . ILE A 1 89 ? -8.743 2.839 19.349 1.00 95.31 89 ILE A N 1
ATOM 662 C CA . ILE A 1 89 ? -7.577 2.374 20.101 1.00 95.31 89 ILE A CA 1
ATOM 663 C C . ILE A 1 89 ? -7.986 2.388 21.571 1.00 95.31 89 ILE A C 1
ATOM 665 O O . ILE A 1 89 ? -8.493 3.396 22.060 1.00 95.31 89 ILE A O 1
ATOM 669 N N . MET A 1 90 ? -7.794 1.269 22.261 1.00 94.81 90 MET A N 1
ATOM 670 C CA . MET A 1 90 ? -8.130 1.123 23.674 1.00 94.81 90 MET A CA 1
ATOM 671 C C . MET A 1 90 ? -7.076 0.280 24.388 1.00 94.81 90 MET A C 1
ATOM 673 O O . MET A 1 90 ? -6.367 -0.503 23.755 1.00 94.81 90 MET A O 1
ATOM 677 N N . SER A 1 91 ? -7.022 0.410 25.709 1.00 95.50 91 SER A N 1
ATOM 678 C CA . SER A 1 91 ? -6.150 -0.381 26.577 1.00 95.50 91 SER A CA 1
ATOM 679 C C . SER A 1 91 ? -6.991 -1.214 27.536 1.00 95.50 91 SER A C 1
ATOM 681 O O . SER A 1 91 ? -8.022 -0.754 28.025 1.00 95.50 91 SER A O 1
ATOM 683 N N . THR A 1 92 ? -6.537 -2.429 27.836 1.00 95.56 92 THR A N 1
ATOM 684 C CA . THR A 1 92 ? -7.194 -3.345 28.777 1.00 95.56 92 THR A CA 1
ATOM 685 C C . THR A 1 92 ? -6.263 -3.695 29.938 1.00 95.56 92 THR A C 1
ATOM 687 O O . THR A 1 92 ? -5.055 -3.474 29.864 1.00 95.56 92 THR A O 1
ATOM 690 N N . LYS A 1 93 ? -6.799 -4.284 31.015 1.00 95.50 93 LYS A N 1
ATOM 691 C CA . LYS A 1 93 ? -5.968 -4.854 32.092 1.00 95.50 93 LYS A CA 1
ATOM 692 C C . LYS A 1 93 ? -5.145 -6.034 31.564 1.00 95.50 93 LYS A C 1
ATOM 694 O O . LYS A 1 93 ? -5.647 -6.803 30.746 1.00 95.50 93 LYS A O 1
ATOM 699 N N . GLN A 1 94 ? -3.941 -6.242 32.093 1.00 96.44 94 GLN A N 1
ATOM 700 C CA . GLN A 1 94 ? -3.114 -7.411 31.773 1.00 96.44 94 GLN A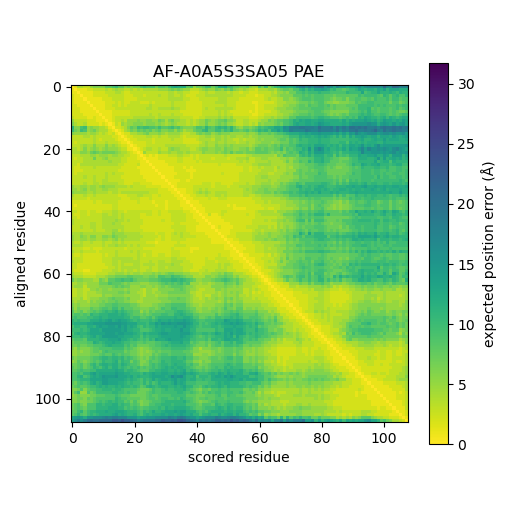 CA 1
ATOM 701 C C . GLN A 1 94 ? -3.498 -8.611 32.655 1.00 96.44 94 GLN A C 1
ATOM 703 O O . GLN A 1 94 ? -2.774 -8.996 33.566 1.00 96.44 94 GLN A O 1
ATOM 708 N N . GLN A 1 95 ? -4.675 -9.179 32.404 1.00 97.12 95 GLN A N 1
ATOM 709 C CA . GLN A 1 95 ? -5.184 -10.383 33.067 1.00 97.12 95 GLN A CA 1
ATOM 710 C C . GLN A 1 95 ? -5.887 -11.270 32.033 1.00 97.12 95 GLN A C 1
ATOM 712 O O . GLN A 1 95 ? -6.329 -10.788 30.985 1.00 97.12 95 GLN A O 1
ATOM 717 N N . ALA A 1 96 ? -5.993 -12.567 32.322 1.00 97.19 96 ALA A N 1
ATOM 718 C CA . ALA A 1 96 ? -6.755 -13.485 31.484 1.00 97.19 96 ALA A CA 1
ATOM 719 C C . ALA A 1 96 ? -8.207 -12.991 31.333 1.00 97.19 96 ALA A C 1
ATOM 721 O O . ALA A 1 96 ? -8.811 -12.526 32.297 1.00 97.19 96 ALA A O 1
ATOM 722 N N . GLY A 1 97 ? -8.746 -13.060 30.115 1.00 96.50 97 GLY A N 1
ATOM 723 C CA . GLY A 1 97 ? -10.122 -12.649 29.807 1.00 96.50 97 GLY A CA 1
ATOM 724 C C . GLY A 1 97 ? -10.312 -11.175 29.429 1.00 96.50 97 GLY A C 1
ATOM 725 O O . GLY A 1 97 ? -11.246 -10.878 28.696 1.00 96.50 97 GLY A O 1
ATOM 726 N N . SER A 1 98 ? -9.396 -10.265 29.782 1.00 96.38 98 SER A N 1
ATOM 727 C CA . SER A 1 98 ? -9.593 -8.815 29.581 1.00 96.38 98 SER A CA 1
ATOM 728 C C . SER A 1 98 ? -9.973 -8.380 28.164 1.00 96.38 98 SER A C 1
ATOM 730 O O . SER A 1 98 ? -10.839 -7.526 27.992 1.00 96.38 98 SER A O 1
ATOM 732 N N . LEU A 1 99 ? -9.304 -8.921 27.139 1.00 95.69 99 LEU A N 1
ATOM 733 C CA . LEU A 1 99 ? -9.616 -8.580 25.750 1.00 95.69 99 LEU A CA 1
ATOM 734 C C . LEU A 1 99 ? -10.971 -9.164 25.330 1.00 95.69 99 LEU A C 1
ATOM 736 O O . LEU A 1 99 ? -11.709 -8.514 24.597 1.00 95.69 99 LEU A O 1
ATOM 740 N N . ALA A 1 100 ? -11.308 -10.367 25.802 1.00 95.44 100 ALA A N 1
ATOM 741 C CA . ALA A 1 100 ? -12.583 -11.005 25.495 1.00 95.44 100 ALA A CA 1
ATOM 742 C C . ALA A 1 100 ? -13.747 -10.213 26.105 1.00 95.44 100 ALA A C 1
ATOM 744 O O . ALA A 1 100 ? -14.686 -9.876 25.386 1.00 95.44 100 ALA A O 1
ATOM 745 N N . ASP A 1 101 ? -13.637 -9.833 27.379 1.00 94.44 101 ASP A N 1
ATOM 746 C CA . ASP A 1 101 ? -14.630 -9.006 28.070 1.00 94.44 101 ASP A CA 1
ATOM 747 C C . ASP A 1 101 ? -14.829 -7.664 27.352 1.00 94.44 101 ASP A C 1
ATOM 749 O O . ASP A 1 101 ? -15.958 -7.233 27.124 1.00 94.44 101 ASP A O 1
ATOM 753 N N . ALA A 1 102 ? -13.733 -7.026 26.926 1.00 94.31 102 ALA A N 1
ATOM 754 C CA . ALA A 1 102 ? -13.792 -5.752 26.218 1.00 94.31 102 ALA A CA 1
ATOM 755 C C . ALA A 1 102 ? -14.406 -5.867 24.811 1.00 94.31 102 ALA A C 1
ATOM 757 O O . ALA A 1 102 ? -15.049 -4.928 24.349 1.00 94.31 102 ALA A O 1
ATOM 758 N N . LEU A 1 103 ? -14.235 -7.000 24.122 1.00 94.94 103 LEU A N 1
ATOM 759 C CA . LEU A 1 103 ? -14.829 -7.230 22.802 1.00 94.94 103 LEU A CA 1
ATOM 760 C C . LEU A 1 103 ? -16.294 -7.687 22.868 1.00 94.94 103 LEU A C 1
ATOM 762 O O . LEU A 1 103 ? -17.024 -7.491 21.896 1.00 94.94 103 LEU A O 1
ATOM 766 N N . MET A 1 104 ? -16.749 -8.255 23.993 1.00 95.25 104 MET A N 1
ATOM 767 C CA . MET A 1 104 ? -18.130 -8.738 24.151 1.00 95.25 104 MET A CA 1
ATOM 768 C C . MET A 1 104 ? -19.180 -7.641 23.957 1.00 95.25 104 MET A C 1
ATOM 770 O O . MET A 1 104 ? -20.266 -7.934 23.462 1.00 95.25 104 MET A O 1
ATOM 774 N N . ILE A 1 105 ? -18.854 -6.383 24.267 1.00 92.50 105 ILE A N 1
ATOM 775 C CA . ILE A 1 105 ? -19.773 -5.254 24.062 1.00 92.50 105 ILE A CA 1
ATOM 776 C C . ILE A 1 105 ? -20.124 -5.020 22.585 1.00 92.50 105 ILE A C 1
ATOM 778 O O . ILE A 1 105 ? -21.195 -4.507 22.297 1.00 92.50 105 ILE A O 1
ATOM 782 N N . PHE A 1 106 ? -19.258 -5.419 21.645 1.00 92.00 106 PHE A N 1
ATOM 783 C CA . PHE A 1 106 ? -19.518 -5.288 20.204 1.00 92.00 106 PHE A CA 1
ATOM 784 C C . PHE A 1 106 ? -20.300 -6.469 19.616 1.00 92.00 106 PHE A C 1
ATOM 786 O O . PHE A 1 106 ? -20.666 -6.428 18.444 1.00 92.00 106 PHE A O 1
ATOM 793 N N . LYS A 1 107 ? -20.485 -7.548 20.387 1.00 89.81 107 LYS A N 1
ATOM 794 C CA . LYS A 1 107 ? -21.226 -8.742 19.958 1.00 89.81 107 LYS A CA 1
ATOM 795 C C . LYS A 1 107 ? -22.725 -8.640 20.267 1.00 89.81 107 LYS A C 1
ATOM 797 O O . LYS A 1 107 ? -23.500 -9.343 19.623 1.00 89.81 107 LYS A O 1
ATOM 802 N N . GLN A 1 108 ? -23.091 -7.850 21.279 1.00 65.50 108 GLN A N 1
ATOM 803 C CA . GLN A 1 108 ? -24.484 -7.577 21.649 1.00 65.50 108 GLN A CA 1
ATOM 804 C C . GLN A 1 108 ? -25.194 -6.804 20.538 1.00 65.50 108 GLN A C 1
ATOM 806 O O . GLN A 1 108 ? -26.370 -7.140 20.288 1.00 65.50 108 GLN A O 1
#

Mean predicted aligned error: 6.34 Å

Sequence (108 aa):
QPFAQCSRFLQGLGELQHETCDSTSSALKSALETPNSAAIGSAQAGKNVGLEVIKANLANQKENHSRFIVFARKPLQVSTQIPTKTSLIMSTKQQAGSLADALMIFKQ

Foldseek 3Di:
DQCVQLVVVVVVDDDDDDDDDPDQLVQLVVQVVDPPDDGDHDCVSNVVVPHHDPDPDSGPDPPDDDDDDDDDPDDDDDDPVDDDDDDDDDDFDPDPCTVVVVCVVVVD

Radius of gyration: 22.44 Å; Cα contacts (8 Å, |Δi|>4): 55; chains: 1; bounding box: 50×35×54 Å